Protein AF-A0A2E0N1E0-F1 (afdb_monomer_lite)

Foldseek 3Di:
DDDDDPCCVVVQFKDWDKDKDWAFWDWDACPPQWDFDADPVRDGPDTDGDDPDPSDDPPCSRIDTGIDMDMDDIDIDGRDDD

Secondary structure (DSSP, 8-state):
-----TTHHHHTS-EEE-PEEEPPPEEEET-SSS-EEE-TTS-EEEE----SSTTS-TT---EEEE--EEEPPPEEE-----

Sequence (82 aa):
MTFGDPEFPLLKRDIAYYVRAIQEPSPTINSESIRCKYDAEGKCEEVNICYGDYRTSKEDDCLSMSEERAWSSPIFVDFEEN

pLDDT: mean 92.97, std 4.56, range [67.06, 97.62]

Radius of gyration: 22.24 Å; chains: 1; bounding box: 43×34×59 Å

Structure (mmCIF, N/CA/C/O backbone):
data_AF-A0A2E0N1E0-F1
#
_entry.id   AF-A0A2E0N1E0-F1
#
loop_
_atom_site.group_PDB
_atom_site.id
_atom_site.type_symbol
_atom_site.label_atom_id
_atom_site.label_alt_id
_atom_site.label_comp_id
_atom_site.label_asym_id
_atom_site.label_entity_id
_atom_site.label_seq_id
_atom_site.pdbx_PDB_ins_code
_atom_site.Cartn_x
_atom_site.Cartn_y
_atom_site.Cartn_z
_atom_site.occupancy
_atom_site.B_iso_or_equiv
_atom_site.auth_seq_id
_atom_site.auth_comp_id
_atom_site.auth_asym_id
_atom_site.auth_atom_id
_atom_site.pdbx_PDB_model_num
ATOM 1 N N . MET A 1 1 ? 2.007 12.476 13.742 1.00 72.88 1 MET A N 1
ATOM 2 C CA . MET A 1 1 ? 0.709 12.693 13.071 1.00 72.88 1 MET A CA 1
ATOM 3 C C . MET A 1 1 ? -0.378 12.353 14.071 1.00 72.88 1 MET A C 1
ATOM 5 O O . MET A 1 1 ? -0.229 11.351 14.757 1.00 72.88 1 MET A O 1
ATOM 9 N N . THR A 1 2 ? -1.407 13.187 14.184 1.00 87.81 2 THR A N 1
ATOM 10 C CA . THR A 1 2 ? -2.503 13.012 15.148 1.00 87.81 2 THR A CA 1
ATOM 11 C C . THR A 1 2 ? -3.821 13.166 14.403 1.00 87.81 2 THR A C 1
ATOM 13 O O . THR A 1 2 ? -3.917 14.009 13.513 1.00 87.81 2 THR A O 1
ATOM 16 N N . PHE A 1 3 ? -4.808 12.348 14.755 1.00 92.38 3 PHE A N 1
ATOM 17 C CA . PHE A 1 3 ? -6.173 12.414 14.238 1.00 92.38 3 PHE A CA 1
ATOM 18 C C . PHE A 1 3 ? -7.123 12.853 15.359 1.00 92.38 3 PHE A C 1
ATOM 20 O O . PHE A 1 3 ? -6.894 12.517 16.521 1.00 92.38 3 PHE A O 1
ATOM 27 N N . GLY A 1 4 ? -8.178 13.586 15.012 1.00 94.62 4 GLY A N 1
ATOM 28 C CA . GLY A 1 4 ? -9.265 13.933 15.921 1.00 94.62 4 GLY A CA 1
ATOM 29 C C . GLY A 1 4 ? -10.579 14.065 15.157 1.00 94.62 4 GLY A C 1
ATOM 30 O O . GLY A 1 4 ? -10.573 14.514 14.012 1.00 94.62 4 GLY A O 1
ATOM 31 N N . ASP A 1 5 ? -11.678 13.687 15.809 1.00 95.25 5 ASP A N 1
ATOM 32 C CA . ASP A 1 5 ? -13.047 13.778 15.291 1.00 95.25 5 ASP A CA 1
ATOM 33 C C . ASP A 1 5 ? -13.892 14.695 16.205 1.00 95.25 5 ASP A C 1
ATOM 35 O O . ASP A 1 5 ? -14.413 14.243 17.228 1.00 95.25 5 ASP A O 1
ATOM 39 N N . PRO A 1 6 ? -14.008 16.000 15.885 1.00 95.50 6 PRO A N 1
ATOM 40 C CA . PRO A 1 6 ? -14.844 16.937 16.638 1.00 95.50 6 PRO A CA 1
ATOM 41 C C . PRO A 1 6 ? -16.352 16.675 16.511 1.00 95.50 6 PRO A C 1
ATOM 43 O O . PRO A 1 6 ? -17.126 17.214 17.302 1.00 95.50 6 PRO A O 1
ATOM 46 N N . GLU A 1 7 ? -16.781 15.895 15.517 1.00 94.75 7 GLU A N 1
ATOM 47 C CA . GLU A 1 7 ? -18.191 15.604 15.256 1.00 94.75 7 GLU A CA 1
ATOM 48 C C . GLU A 1 7 ? -18.685 14.393 16.055 1.00 94.75 7 GLU A C 1
ATOM 50 O O . GLU A 1 7 ? -19.883 14.297 16.316 1.00 94.75 7 GLU A O 1
ATOM 55 N N . PHE A 1 8 ? -17.790 13.515 16.520 1.00 94.00 8 PHE A N 1
ATOM 56 C CA . PHE A 1 8 ? -18.121 12.361 17.366 1.00 94.00 8 PHE A CA 1
ATOM 57 C C . PHE A 1 8 ? -19.139 12.669 18.491 1.00 94.00 8 PHE A C 1
ATOM 59 O O . PHE A 1 8 ? -20.188 12.017 18.524 1.00 94.00 8 PHE A O 1
ATOM 66 N N . PRO A 1 9 ? -18.941 13.689 19.362 1.00 91.56 9 PRO A N 1
ATOM 67 C CA . PRO A 1 9 ? -19.913 14.007 20.412 1.00 91.56 9 PRO A CA 1
ATOM 68 C C . PRO A 1 9 ? -21.236 14.597 19.889 1.00 91.56 9 PRO A C 1
ATOM 70 O O . PRO A 1 9 ? -22.241 14.546 20.594 1.00 91.56 9 PRO A O 1
ATOM 73 N N . LEU A 1 10 ? -21.259 15.166 18.676 1.00 93.50 10 LEU A N 1
ATOM 74 C CA . LEU A 1 10 ? -22.470 15.718 18.053 1.00 93.50 10 LEU A CA 1
ATOM 75 C C . LEU A 1 10 ? -23.332 14.619 17.427 1.00 93.50 10 LEU A C 1
ATOM 77 O O . LEU A 1 10 ? -24.558 14.702 17.450 1.00 93.50 10 LEU A O 1
ATOM 81 N N . LEU A 1 11 ? -22.682 13.602 16.859 1.00 93.50 11 LEU A N 1
ATOM 82 C CA . LEU A 1 11 ? -23.338 12.527 16.121 1.00 93.50 11 LEU A CA 1
ATOM 83 C C . LEU A 1 11 ? -23.930 11.446 17.026 1.00 93.50 11 LEU A C 1
ATOM 85 O O . LEU A 1 11 ? -24.805 10.717 16.562 1.00 93.50 11 LEU A O 1
ATOM 89 N N . LYS A 1 12 ? -23.478 11.354 18.286 1.00 93.94 12 LYS A N 1
ATOM 90 C CA . LYS A 1 12 ? -24.036 10.463 19.316 1.00 93.94 12 LYS A CA 1
ATOM 91 C C . LYS A 1 12 ? -24.226 9.013 18.846 1.00 93.94 1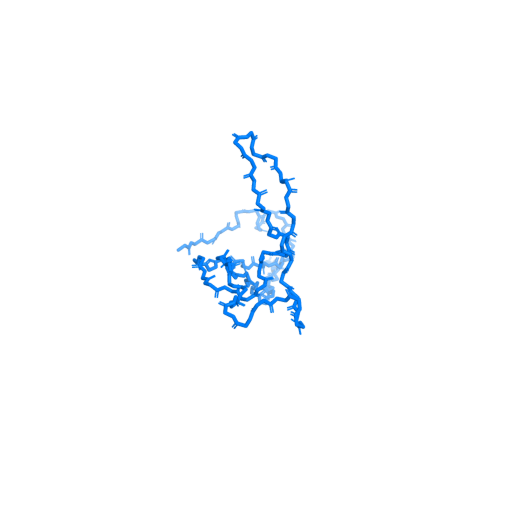2 LYS A C 1
ATOM 93 O O . LYS A 1 12 ? -25.294 8.425 19.014 1.00 93.94 12 LYS A O 1
ATOM 98 N N . ARG A 1 13 ? -23.218 8.460 18.175 1.00 94.94 13 ARG A N 1
ATOM 99 C CA . ARG A 1 13 ? -23.278 7.126 17.567 1.00 94.94 13 ARG A CA 1
ATOM 100 C C . ARG A 1 13 ? -21.938 6.424 17.670 1.00 94.94 13 ARG A C 1
ATOM 102 O O . ARG A 1 13 ? -20.905 7.090 17.649 1.00 94.94 13 ARG A O 1
ATOM 109 N N . ASP A 1 14 ? -21.975 5.101 17.656 1.00 96.38 14 ASP A N 1
ATOM 110 C CA . ASP A 1 14 ? -20.775 4.280 17.538 1.00 96.38 14 ASP A CA 1
ATOM 111 C C . ASP A 1 14 ? -20.086 4.546 16.193 1.00 96.38 14 ASP A C 1
ATOM 113 O O . ASP A 1 14 ? -20.734 4.736 15.150 1.00 96.38 14 ASP A O 1
ATOM 117 N N . ILE A 1 15 ? -18.754 4.570 16.206 1.00 96.12 15 ILE 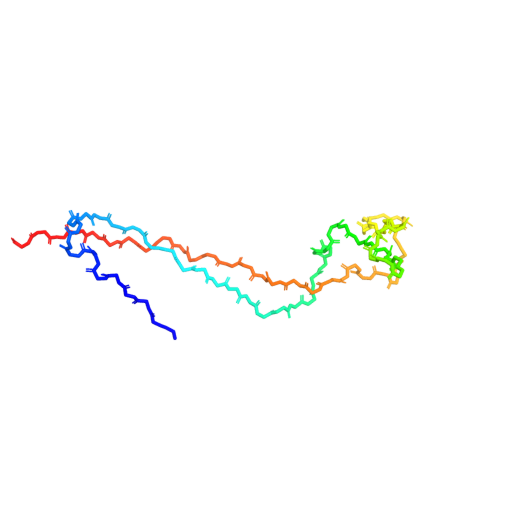A N 1
ATOM 118 C CA . ILE A 1 15 ? -17.936 4.837 15.022 1.00 96.12 15 ILE A CA 1
ATOM 119 C C . ILE A 1 15 ? -16.810 3.810 14.918 1.00 96.12 15 ILE A C 1
ATOM 121 O O . ILE A 1 15 ? -16.210 3.401 15.908 1.00 96.12 15 ILE A O 1
ATOM 125 N N . ALA A 1 16 ? -16.499 3.414 13.682 1.00 96.12 16 ALA A N 1
ATOM 126 C CA . ALA A 1 16 ? -15.300 2.660 13.354 1.00 96.12 16 ALA A CA 1
ATOM 127 C C . ALA A 1 16 ? -14.324 3.551 12.577 1.00 96.12 16 ALA A C 1
ATOM 129 O O . ALA A 1 16 ? -14.676 4.095 11.527 1.00 96.12 16 ALA A O 1
ATOM 130 N N . TYR A 1 17 ? -13.090 3.658 13.063 1.00 95.94 17 TYR A N 1
ATOM 131 C CA . TYR A 1 17 ? -12.008 4.359 12.376 1.00 95.94 17 TYR A CA 1
ATOM 132 C C . TYR A 1 17 ? -11.035 3.371 11.735 1.00 95.94 17 TYR A C 1
ATOM 134 O O . TYR A 1 17 ? -10.777 2.289 12.267 1.00 95.94 17 TYR A O 1
ATOM 142 N N . TYR A 1 18 ? -10.451 3.780 10.610 1.00 95.88 18 TYR A N 1
ATOM 143 C CA . TYR A 1 18 ? -9.373 3.063 9.937 1.00 95.88 18 TYR A CA 1
ATOM 144 C C . TYR A 1 18 ? -8.209 4.014 9.699 1.00 95.88 18 TYR A C 1
ATOM 146 O O . TYR A 1 18 ? -8.394 5.129 9.210 1.00 95.88 18 TYR A O 1
ATOM 154 N N . VAL A 1 19 ? -6.999 3.553 9.994 1.00 93.81 19 VAL A N 1
ATOM 155 C CA . VAL A 1 19 ? -5.770 4.262 9.643 1.00 93.81 19 VAL A CA 1
ATOM 156 C C . VAL A 1 19 ? -5.202 3.633 8.381 1.00 93.81 19 VAL A C 1
ATOM 158 O O . VAL A 1 19 ? -5.003 2.420 8.323 1.00 93.81 19 VAL A O 1
ATOM 161 N N . ARG A 1 20 ? -4.922 4.459 7.373 1.00 94.12 20 ARG A N 1
ATOM 162 C CA . ARG A 1 20 ? -4.210 4.043 6.163 1.00 94.12 20 ARG A CA 1
ATOM 163 C C . ARG A 1 20 ? -2.750 4.456 6.276 1.00 94.12 20 ARG A C 1
ATOM 165 O O . ARG A 1 20 ? -2.458 5.644 6.384 1.00 94.12 20 ARG A O 1
ATOM 172 N N . ALA A 1 21 ? -1.853 3.485 6.208 1.00 92.94 21 ALA A N 1
ATOM 173 C CA . ALA A 1 21 ? -0.431 3.726 6.032 1.00 92.94 21 ALA A CA 1
ATOM 174 C C . ALA A 1 21 ? -0.074 3.582 4.549 1.00 92.94 21 ALA A C 1
ATOM 176 O O . ALA A 1 21 ? -0.559 2.678 3.862 1.00 92.94 21 ALA A O 1
ATOM 177 N N . ILE A 1 22 ? 0.757 4.498 4.067 1.00 94.81 22 ILE A N 1
ATOM 178 C CA . ILE A 1 22 ? 1.372 4.456 2.744 1.00 94.81 22 ILE A CA 1
ATOM 179 C C . ILE A 1 22 ? 2.871 4.486 3.007 1.00 94.81 22 ILE A C 1
ATOM 181 O O . ILE A 1 22 ? 3.350 5.397 3.682 1.00 94.81 22 ILE A O 1
ATOM 185 N N . GLN A 1 23 ? 3.574 3.447 2.575 1.00 94.38 23 GLN A N 1
ATOM 186 C CA . GLN A 1 23 ? 5.022 3.372 2.709 1.00 94.38 23 GLN A CA 1
ATOM 187 C C . GLN A 1 23 ? 5.689 4.228 1.627 1.00 94.38 23 GLN A C 1
ATOM 189 O O . GLN A 1 23 ? 5.154 4.354 0.526 1.00 94.38 23 GLN A O 1
ATOM 194 N N . GLU A 1 24 ? 6.860 4.790 1.940 1.00 96.94 24 GLU A N 1
ATOM 195 C CA . GLU A 1 24 ? 7.738 5.374 0.922 1.00 96.94 24 GLU A CA 1
ATOM 196 C C . GLU A 1 24 ? 7.985 4.365 -0.211 1.00 96.94 24 GLU A C 1
ATOM 198 O O . GLU A 1 24 ? 8.151 3.175 0.083 1.00 96.94 24 GLU A O 1
ATOM 203 N N . PRO A 1 25 ? 8.040 4.814 -1.479 1.00 97.62 25 PRO A N 1
ATOM 204 C CA . PRO A 1 25 ? 8.180 3.911 -2.607 1.00 97.62 25 PRO A CA 1
ATOM 205 C C . PRO A 1 25 ? 9.367 2.958 -2.445 1.00 97.62 25 PRO A C 1
ATOM 207 O O . PRO A 1 25 ? 10.485 3.389 -2.147 1.00 97.62 25 PRO A O 1
ATOM 210 N N . SER A 1 26 ? 9.146 1.672 -2.710 1.00 97.12 26 SER A N 1
ATOM 211 C CA . SER A 1 26 ? 10.199 0.657 -2.715 1.00 97.12 26 SER A CA 1
ATOM 212 C C . SER A 1 26 ? 10.134 -0.222 -3.975 1.00 97.12 26 SER A C 1
ATOM 214 O O . SER A 1 26 ? 9.083 -0.281 -4.619 1.00 97.12 26 SER A O 1
ATOM 216 N N . PRO A 1 27 ? 11.248 -0.848 -4.410 1.00 96.81 27 PRO A N 1
ATOM 217 C CA . PRO A 1 27 ? 11.226 -1.750 -5.557 1.00 96.81 27 PRO A CA 1
ATOM 218 C C . PRO A 1 27 ? 10.343 -2.972 -5.287 1.00 96.81 27 PRO A C 1
ATOM 22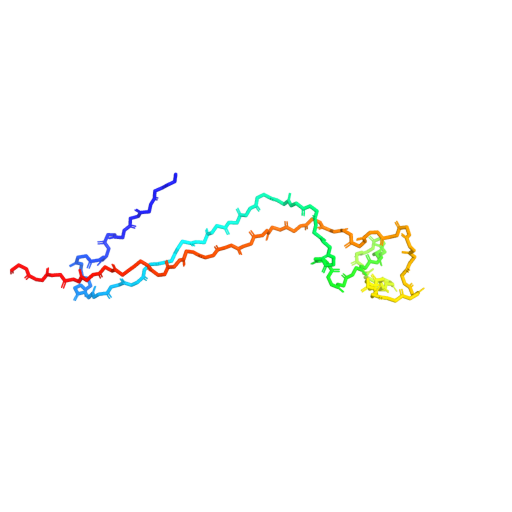0 O O . PRO A 1 27 ? 10.617 -3.762 -4.383 1.00 96.81 27 PRO A O 1
ATOM 223 N N . THR A 1 28 ? 9.322 -3.165 -6.117 1.00 95.19 28 THR A N 1
ATOM 224 C CA . THR A 1 28 ? 8.355 -4.259 -5.991 1.00 95.19 28 THR A CA 1
ATOM 225 C C . THR A 1 28 ? 8.251 -5.012 -7.312 1.00 95.19 28 THR A C 1
ATOM 227 O O . THR A 1 28 ? 8.148 -4.406 -8.380 1.00 95.19 28 THR A O 1
ATOM 230 N N . ILE A 1 29 ? 8.248 -6.344 -7.243 1.00 93.88 29 ILE A N 1
ATOM 231 C CA . ILE A 1 29 ? 8.112 -7.191 -8.429 1.00 93.88 29 ILE A CA 1
ATOM 232 C C . ILE A 1 29 ? 6.721 -7.049 -9.052 1.00 93.88 29 ILE A C 1
ATOM 234 O O . ILE A 1 29 ? 5.702 -7.173 -8.371 1.00 93.88 29 ILE A O 1
ATOM 238 N N . ASN A 1 30 ? 6.693 -6.806 -10.360 1.00 92.75 30 ASN A N 1
ATOM 239 C CA . ASN A 1 30 ? 5.497 -6.700 -11.189 1.00 92.75 30 ASN A CA 1
ATOM 240 C C . ASN A 1 30 ? 4.461 -5.680 -10.665 1.00 92.75 30 ASN A C 1
ATOM 242 O O . ASN A 1 30 ? 3.254 -5.880 -10.818 1.00 92.75 30 ASN A O 1
ATOM 246 N N . SER A 1 31 ? 4.918 -4.598 -10.020 1.00 93.31 31 SER A N 1
ATOM 247 C CA . SER A 1 31 ? 4.017 -3.560 -9.496 1.00 93.31 31 SER A CA 1
ATOM 248 C C . SER A 1 31 ? 3.521 -2.585 -10.571 1.00 93.31 31 SER A C 1
ATOM 250 O O . SER A 1 31 ? 2.481 -1.954 -10.395 1.00 93.31 31 SER A O 1
ATOM 252 N N . GLU A 1 32 ? 4.190 -2.531 -11.721 1.00 91.06 32 GLU A N 1
ATOM 253 C CA . GLU A 1 32 ? 3.762 -1.832 -12.929 1.00 91.06 32 GLU A CA 1
ATOM 254 C C . GLU A 1 32 ? 3.239 -2.855 -13.945 1.00 91.06 32 GLU A C 1
ATOM 256 O O . GLU A 1 32 ? 3.959 -3.361 -14.805 1.00 91.06 32 GLU A O 1
ATOM 261 N N . SER A 1 33 ? 1.954 -3.199 -13.824 1.00 84.31 33 SER A N 1
ATOM 262 C CA . SER A 1 33 ? 1.337 -4.289 -14.595 1.00 84.31 33 SER A CA 1
ATOM 263 C C . SER A 1 33 ? 1.330 -4.047 -16.111 1.00 84.31 33 SER A C 1
ATOM 265 O O . SER A 1 33 ? 1.278 -4.996 -16.891 1.00 84.31 33 SER A O 1
ATOM 267 N N . ILE A 1 34 ? 1.368 -2.780 -16.535 1.00 88.56 34 ILE A N 1
ATOM 268 C CA . ILE A 1 34 ? 1.482 -2.369 -17.936 1.00 88.56 34 ILE A CA 1
ATOM 269 C C . ILE A 1 34 ? 2.683 -1.434 -18.038 1.00 88.56 34 ILE A C 1
ATOM 271 O O . ILE A 1 34 ? 2.561 -0.236 -17.796 1.00 88.56 34 ILE A O 1
ATOM 275 N N . ARG A 1 35 ? 3.839 -1.986 -18.411 1.00 90.56 35 ARG A N 1
ATOM 276 C CA . ARG A 1 35 ? 5.039 -1.193 -18.695 1.00 90.56 35 ARG A CA 1
ATOM 277 C C . ARG A 1 35 ? 4.986 -0.767 -20.158 1.00 90.56 35 ARG A C 1
ATOM 279 O O . ARG A 1 35 ? 4.774 -1.604 -21.038 1.00 90.56 35 ARG A O 1
ATOM 286 N N . CYS A 1 36 ? 5.154 0.520 -20.417 1.00 91.00 36 CYS A N 1
ATOM 287 C CA . CYS A 1 36 ? 5.020 1.102 -21.748 1.00 91.00 36 CYS A CA 1
ATOM 288 C C . CYS A 1 36 ? 6.310 1.800 -22.164 1.00 91.00 36 CYS A C 1
ATOM 290 O O . CYS A 1 36 ? 6.895 2.563 -21.395 1.00 91.00 36 CYS A O 1
ATOM 292 N N . LYS A 1 37 ? 6.726 1.580 -23.409 1.00 90.81 37 LYS A N 1
ATOM 293 C CA . LYS A 1 37 ? 7.707 2.437 -24.067 1.00 90.81 37 LYS A CA 1
ATOM 294 C C . LYS A 1 37 ? 6.956 3.595 -24.711 1.00 90.81 37 LYS A C 1
ATOM 296 O O . LYS A 1 37 ? 6.122 3.380 -25.591 1.00 90.81 37 LYS A O 1
ATOM 301 N N . TYR A 1 38 ? 7.226 4.799 -24.227 1.00 93.00 38 TYR A N 1
ATOM 302 C CA . TYR A 1 38 ? 6.556 6.015 -24.675 1.00 93.00 38 TYR A CA 1
ATOM 303 C C . TYR A 1 38 ? 7.365 6.727 -25.766 1.00 93.00 38 TYR A C 1
ATOM 305 O O . TYR A 1 38 ? 8.597 6.740 -25.710 1.00 93.00 38 TYR A O 1
ATOM 313 N N . ASP A 1 39 ? 6.672 7.326 -26.733 1.00 93.69 39 ASP A N 1
ATOM 314 C CA . ASP A 1 39 ? 7.265 8.235 -27.716 1.00 93.69 39 ASP A CA 1
ATOM 315 C C . ASP A 1 39 ? 7.493 9.648 -27.146 1.00 93.69 39 ASP A C 1
ATOM 317 O O . ASP A 1 39 ? 7.241 9.934 -25.972 1.00 93.69 39 ASP A O 1
ATOM 321 N N . ALA A 1 40 ? 7.978 10.556 -27.998 1.00 95.50 40 ALA A N 1
ATOM 322 C CA . ALA A 1 40 ? 8.215 11.954 -27.638 1.00 95.50 40 ALA A CA 1
ATOM 323 C C . ALA A 1 40 ? 6.930 12.733 -27.289 1.00 95.50 40 ALA A C 1
ATOM 325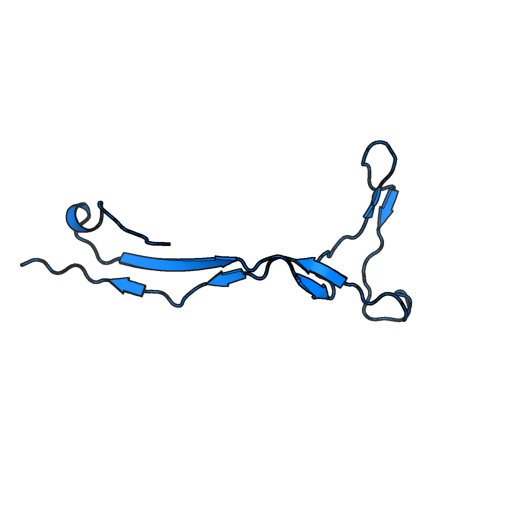 O O . ALA A 1 40 ? 7.011 13.782 -26.651 1.00 95.50 40 ALA A O 1
ATOM 326 N N . GLU A 1 41 ? 5.762 12.237 -27.697 1.00 96.12 41 GLU A N 1
ATOM 327 C CA . GLU A 1 41 ? 4.445 12.824 -27.432 1.00 96.12 41 GLU A CA 1
ATOM 328 C C . GLU A 1 41 ? 3.782 12.195 -26.190 1.00 96.12 41 GLU A C 1
ATOM 330 O O . GLU A 1 41 ? 2.700 12.617 -25.779 1.00 96.12 41 GLU A O 1
ATOM 335 N N . GLY A 1 42 ? 4.438 11.215 -25.554 1.00 93.44 42 GLY A N 1
ATOM 336 C CA . GLY A 1 42 ? 3.941 10.507 -24.375 1.00 93.44 42 GLY A CA 1
ATOM 337 C C . GLY A 1 42 ? 2.930 9.404 -24.693 1.00 93.44 42 GLY A C 1
ATOM 338 O O . GLY A 1 42 ? 2.242 8.924 -23.790 1.00 93.44 42 GLY A O 1
ATOM 339 N N . LYS A 1 43 ? 2.816 8.974 -25.953 1.00 94.69 43 LYS A N 1
ATOM 340 C CA . LYS A 1 43 ? 1.970 7.844 -26.344 1.00 94.69 43 LYS A CA 1
ATOM 341 C C . LYS A 1 43 ? 2.749 6.539 -26.203 1.00 94.69 43 LYS A C 1
ATOM 343 O O . LYS A 1 43 ? 3.903 6.435 -26.599 1.00 94.69 43 LYS A O 1
ATOM 348 N N . CYS A 1 44 ? 2.099 5.522 -25.640 1.00 93.25 44 CYS A N 1
ATOM 349 C CA . CYS A 1 44 ? 2.669 4.180 -25.557 1.00 93.25 44 CYS A CA 1
ATOM 350 C C . CYS A 1 44 ? 2.733 3.548 -26.957 1.00 93.25 44 CYS A C 1
ATOM 352 O O . CYS A 1 44 ? 1.694 3.264 -27.558 1.00 93.25 44 CYS A O 1
ATOM 354 N N . GLU A 1 45 ? 3.943 3.343 -27.476 1.00 95.44 45 GLU A N 1
ATOM 355 C CA . GLU A 1 45 ? 4.190 2.681 -28.764 1.00 95.44 45 GLU A CA 1
ATOM 356 C C . GLU A 1 45 ? 4.289 1.161 -28.618 1.00 95.44 45 GLU A C 1
ATOM 358 O O . GLU A 1 45 ? 3.903 0.421 -29.522 1.00 95.44 45 GLU A O 1
ATOM 363 N N . GLU A 1 46 ? 4.784 0.689 -27.473 1.00 93.06 46 GLU A N 1
ATOM 364 C CA . GLU A 1 46 ? 5.043 -0.725 -27.223 1.00 93.06 46 GLU A CA 1
ATOM 365 C C . GLU A 1 46 ? 4.766 -1.075 -25.758 1.00 93.06 46 GLU A C 1
ATOM 367 O O . GLU A 1 46 ? 5.237 -0.400 -24.841 1.00 93.06 46 GLU A O 1
ATOM 372 N N . VAL A 1 47 ? 4.012 -2.154 -25.543 1.00 91.94 47 VAL A N 1
ATOM 373 C CA . VAL A 1 47 ? 3.718 -2.697 -24.214 1.00 91.94 47 VAL A CA 1
ATOM 374 C C . VAL A 1 47 ? 4.697 -3.826 -23.908 1.00 91.94 47 VAL A C 1
ATOM 376 O O . VAL A 1 47 ? 4.747 -4.823 -24.627 1.00 91.94 47 VAL A O 1
ATOM 379 N N . ASN A 1 48 ? 5.414 -3.704 -22.797 1.00 88.44 48 ASN A N 1
ATOM 380 C CA . ASN A 1 48 ? 6.334 -4.715 -22.292 1.00 88.44 48 ASN A CA 1
ATOM 381 C C . ASN A 1 48 ? 5.826 -5.269 -20.952 1.00 88.44 48 ASN A C 1
ATOM 383 O O . ASN A 1 48 ? 6.232 -4.844 -19.875 1.00 88.44 48 ASN A O 1
ATOM 387 N N . ILE A 1 49 ? 4.903 -6.224 -21.003 1.00 92.19 49 ILE A N 1
ATOM 388 C CA . ILE A 1 49 ? 4.396 -6.897 -19.798 1.00 92.19 49 ILE A CA 1
ATOM 389 C C . ILE A 1 49 ? 5.498 -7.772 -19.186 1.00 92.19 49 ILE A C 1
ATOM 391 O O . ILE A 1 49 ? 6.240 -8.440 -19.904 1.00 92.19 49 ILE A O 1
ATOM 395 N N . CYS A 1 50 ? 5.586 -7.793 -17.855 1.00 92.31 50 CYS A N 1
ATOM 396 C CA . CYS A 1 50 ? 6.372 -8.807 -17.162 1.00 92.31 50 CYS A CA 1
ATOM 397 C C . CYS A 1 50 ? 5.620 -10.145 -17.180 1.00 92.31 50 CYS A C 1
ATOM 399 O O . CYS A 1 50 ? 4.576 -10.299 -16.541 1.00 92.31 50 CYS A O 1
ATOM 401 N N . TYR A 1 51 ? 6.143 -11.119 -17.916 1.00 91.38 51 TYR A N 1
ATOM 402 C CA . TYR A 1 51 ? 5.631 -12.479 -17.966 1.00 91.38 51 TYR A CA 1
ATOM 403 C C . TYR A 1 51 ? 6.430 -13.376 -17.021 1.00 91.38 51 TYR A C 1
ATOM 405 O O . TYR A 1 51 ? 7.653 -13.337 -16.989 1.00 91.38 51 TYR A O 1
ATOM 413 N N . GLY A 1 52 ? 5.743 -14.265 -16.302 1.00 89.88 52 GLY A N 1
ATOM 414 C CA . GLY A 1 52 ? 6.385 -15.298 -15.477 1.00 89.88 52 GLY A CA 1
ATOM 415 C C . GLY A 1 52 ? 6.949 -16.484 -16.275 1.00 89.88 52 GLY A C 1
ATOM 416 O O . GLY A 1 52 ? 7.041 -17.583 -15.733 1.00 89.88 52 GLY A O 1
ATOM 417 N N . ASP A 1 53 ? 7.250 -16.306 -17.564 1.00 91.94 53 ASP A N 1
ATOM 418 C CA . ASP A 1 53 ? 7.750 -17.349 -18.466 1.0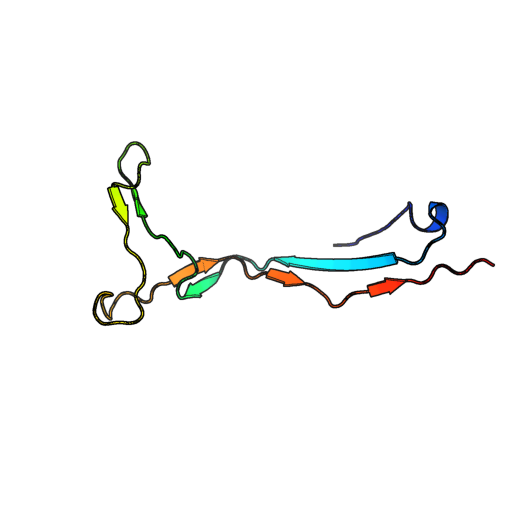0 91.94 53 ASP A CA 1
ATOM 419 C C . ASP A 1 53 ? 8.887 -16.834 -19.369 1.00 91.94 53 ASP A C 1
ATOM 421 O O . ASP A 1 53 ? 9.415 -15.745 -19.171 1.00 91.94 53 ASP A O 1
ATOM 425 N N . TYR A 1 54 ? 9.282 -17.631 -20.367 1.00 93.06 54 TYR A N 1
ATOM 426 C CA . TYR A 1 54 ? 10.422 -17.359 -21.250 1.00 93.06 54 TYR A CA 1
ATOM 427 C C . TYR A 1 54 ? 10.307 -16.077 -22.095 1.00 93.06 54 TYR A C 1
ATOM 429 O O . TYR A 1 54 ? 11.282 -15.709 -22.749 1.00 93.06 54 TYR A O 1
ATOM 437 N N . ARG A 1 55 ? 9.134 -15.428 -22.148 1.00 92.81 55 ARG A N 1
ATOM 438 C CA . ARG A 1 55 ? 8.933 -14.174 -22.892 1.00 92.81 55 ARG A CA 1
ATOM 439 C C . ARG A 1 55 ? 9.620 -12.985 -22.230 1.00 92.81 55 ARG A C 1
ATOM 441 O O . ARG A 1 55 ? 9.977 -12.043 -22.932 1.00 92.81 55 ARG A O 1
ATOM 448 N N . THR A 1 56 ? 9.810 -13.030 -20.914 1.00 92.38 56 THR A N 1
ATOM 449 C CA . THR A 1 56 ? 10.591 -12.032 -20.182 1.00 92.38 56 THR A CA 1
ATOM 450 C C . THR A 1 56 ? 12.029 -12.522 -20.045 1.00 92.38 56 THR A C 1
ATOM 452 O O . THR A 1 56 ? 12.283 -13.687 -19.735 1.00 92.38 56 THR A O 1
ATOM 455 N N . SER A 1 57 ? 12.982 -11.638 -20.349 1.00 92.38 57 SER A N 1
ATOM 456 C CA . SER A 1 57 ? 14.413 -11.934 -20.220 1.00 92.38 57 SER A CA 1
ATOM 457 C C . SER A 1 57 ? 14.743 -12.259 -18.762 1.00 92.38 57 SER A C 1
ATOM 459 O O . SER A 1 57 ? 14.155 -11.701 -17.841 1.00 92.38 57 SER A O 1
ATOM 461 N N . LYS A 1 58 ? 15.694 -13.172 -18.541 1.00 91.00 58 LYS A N 1
ATOM 462 C CA . LYS A 1 58 ? 16.101 -13.575 -17.183 1.00 91.00 58 LYS A CA 1
ATOM 463 C C . LYS A 1 58 ? 16.836 -12.468 -16.430 1.00 91.00 58 LYS A C 1
ATOM 465 O O . LYS A 1 58 ? 17.035 -12.584 -15.228 1.00 91.00 58 LYS A O 1
ATOM 470 N N . GLU A 1 59 ? 17.277 -11.452 -17.157 1.00 93.50 59 GLU A N 1
ATOM 471 C CA . GLU A 1 59 ? 17.953 -10.266 -16.656 1.00 93.50 59 GLU A CA 1
ATOM 472 C C . GLU A 1 59 ? 16.963 -9.143 -16.286 1.00 93.50 59 GLU A C 1
ATOM 474 O O . GLU A 1 59 ? 17.372 -8.151 -15.689 1.00 93.50 59 GLU A O 1
ATOM 479 N N . ASP A 1 60 ? 15.677 -9.274 -16.638 1.00 92.25 60 ASP A N 1
ATOM 480 C CA . ASP A 1 60 ? 14.608 -8.355 -16.230 1.00 92.25 60 ASP A CA 1
ATOM 481 C C . ASP A 1 60 ? 13.986 -8.836 -14.910 1.00 92.25 60 ASP A C 1
ATOM 483 O O . ASP A 1 60 ? 13.142 -9.731 -14.894 1.00 92.25 60 ASP A O 1
ATOM 487 N N . ASP A 1 61 ? 14.384 -8.211 -13.796 1.00 92.56 61 ASP A N 1
ATOM 488 C CA . ASP A 1 61 ? 13.843 -8.499 -12.455 1.00 92.56 61 ASP A CA 1
ATOM 489 C C . ASP A 1 61 ? 12.367 -8.079 -12.290 1.00 92.56 61 ASP A C 1
ATOM 491 O O . ASP A 1 61 ? 11.753 -8.320 -11.246 1.00 92.56 61 ASP A O 1
ATOM 495 N N . CYS A 1 62 ? 11.786 -7.417 -13.297 1.00 92.62 62 CYS A N 1
ATOM 496 C CA . CYS A 1 62 ? 10.428 -6.889 -13.278 1.00 92.62 62 CYS A CA 1
ATOM 497 C C . CYS A 1 62 ? 10.129 -5.955 -12.103 1.00 92.62 62 CYS A C 1
ATOM 499 O O . CYS A 1 62 ? 9.004 -5.924 -11.603 1.00 92.62 62 CYS A O 1
ATOM 501 N N . LEU A 1 63 ? 11.122 -5.202 -11.640 1.00 94.00 63 LEU A N 1
ATOM 502 C CA . LEU A 1 63 ? 10.953 -4.284 -10.523 1.00 94.00 63 LEU A CA 1
ATOM 503 C C . LEU A 1 63 ? 10.430 -2.929 -10.996 1.00 94.00 63 LEU A C 1
ATOM 505 O O . LEU A 1 63 ? 10.916 -2.357 -11.969 1.00 94.00 63 LEU A O 1
ATOM 509 N N . SER A 1 64 ? 9.488 -2.387 -10.236 1.00 94.44 64 SER A N 1
ATOM 510 C CA . SER A 1 64 ? 9.024 -1.006 -10.347 1.00 94.44 64 SER A CA 1
ATOM 511 C C . SER A 1 64 ? 8.780 -0.438 -8.952 1.00 94.44 64 SER A C 1
ATOM 513 O O . SER A 1 64 ? 8.481 -1.176 -8.011 1.00 94.44 64 SER A O 1
ATOM 515 N N . MET A 1 65 ? 8.946 0.875 -8.798 1.00 95.56 65 MET A N 1
ATOM 516 C CA . MET A 1 65 ? 8.730 1.538 -7.512 1.00 95.56 65 MET A CA 1
ATOM 517 C C . MET A 1 65 ? 7.236 1.562 -7.197 1.00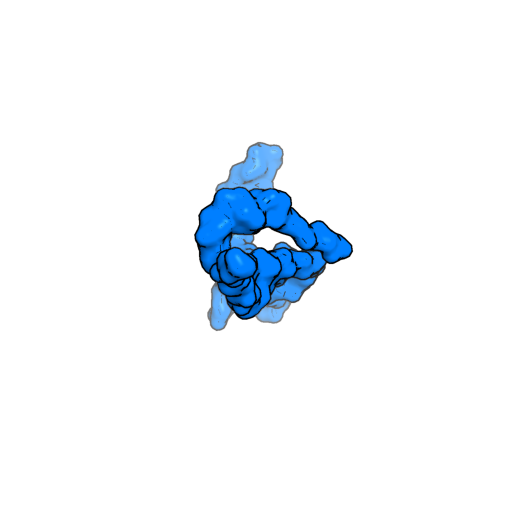 95.56 65 MET A C 1
ATOM 519 O O . MET A 1 65 ? 6.451 2.102 -7.974 1.00 95.56 65 MET A O 1
ATOM 523 N N . SER A 1 66 ? 6.845 1.001 -6.059 1.00 96.06 66 SER A N 1
ATOM 524 C CA . SER A 1 66 ? 5.463 1.026 -5.589 1.00 96.06 66 SER A CA 1
ATOM 525 C C . SER A 1 66 ? 5.402 1.451 -4.133 1.00 96.06 66 SER A C 1
ATOM 527 O O . SER A 1 66 ? 6.324 1.215 -3.362 1.00 96.06 66 SER A O 1
ATOM 529 N N . GLU A 1 67 ? 4.296 2.092 -3.770 1.00 97.06 67 GLU A N 1
ATOM 530 C CA . GLU A 1 67 ? 3.978 2.439 -2.390 1.00 97.06 67 GLU A CA 1
ATOM 531 C C . GLU A 1 67 ? 3.087 1.350 -1.797 1.00 97.06 67 GLU A C 1
ATOM 533 O O . GLU A 1 67 ? 1.909 1.221 -2.161 1.00 97.06 67 GLU A O 1
ATOM 538 N N . GLU A 1 68 ? 3.617 0.562 -0.871 1.00 95.31 68 GLU A N 1
ATOM 539 C CA . GLU A 1 68 ? 2.824 -0.423 -0.153 1.00 95.31 68 GLU A CA 1
ATOM 540 C C . GLU A 1 68 ? 1.759 0.262 0.710 1.00 95.31 68 GLU A C 1
ATOM 542 O O . GLU A 1 68 ? 1.961 1.323 1.312 1.00 95.31 68 GLU A O 1
ATOM 547 N N . ARG A 1 69 ? 0.575 -0.353 0.756 1.00 95.06 69 ARG A N 1
ATOM 548 C CA . ARG A 1 69 ? -0.600 0.197 1.434 1.00 95.06 69 ARG A CA 1
ATOM 549 C C . ARG A 1 69 ? -1.068 -0.783 2.488 1.00 95.06 69 ARG A C 1
ATOM 551 O O . ARG A 1 69 ? -1.380 -1.929 2.174 1.00 95.06 69 ARG A O 1
ATOM 558 N N . ALA A 1 70 ? -1.174 -0.303 3.718 1.00 95.31 70 ALA A N 1
ATOM 559 C CA . ALA A 1 70 ? -1.735 -1.061 4.824 1.00 95.31 70 ALA A CA 1
ATOM 560 C C . ALA A 1 70 ? -2.909 -0.305 5.442 1.00 95.31 70 ALA A C 1
ATOM 562 O O . ALA A 1 70 ? -2.924 0.927 5.498 1.00 95.31 70 ALA A O 1
ATOM 563 N N . TRP A 1 71 ? -3.883 -1.067 5.921 1.00 95.50 71 TRP A N 1
ATOM 564 C CA . TRP A 1 71 ? -5.004 -0.564 6.701 1.00 95.50 71 TRP A CA 1
ATOM 565 C C . TRP A 1 71 ? -4.896 -1.150 8.100 1.00 95.50 71 TRP A C 1
ATOM 567 O O . TRP A 1 71 ? -4.604 -2.338 8.251 1.00 95.50 71 TRP A O 1
ATOM 577 N N . SER A 1 72 ? -5.114 -0.328 9.123 1.00 94.00 72 SER A N 1
ATOM 578 C CA . SER A 1 72 ? -5.288 -0.854 10.471 1.00 94.00 72 SER A CA 1
ATOM 579 C C . SER A 1 72 ? -6.515 -1.763 10.516 1.00 94.00 72 SER A C 1
ATOM 581 O O . SER A 1 72 ? -7.462 -1.595 9.742 1.00 94.00 72 SER A O 1
ATOM 583 N N . SER A 1 73 ? -6.549 -2.670 11.489 1.00 96.06 73 SER A N 1
ATOM 584 C CA . SER A 1 73 ? -7.824 -3.218 11.950 1.00 96.06 73 SER A CA 1
ATOM 585 C C . SER A 1 73 ? -8.780 -2.074 12.324 1.00 96.06 73 SER A C 1
ATOM 587 O O . SER A 1 73 ? -8.307 -0.989 12.697 1.00 96.06 73 SER A O 1
ATOM 589 N N . PRO A 1 74 ? -10.104 -2.284 12.225 1.00 96.06 74 PRO A N 1
ATOM 590 C CA . PRO A 1 74 ? -11.066 -1.286 12.669 1.00 96.06 74 PRO A CA 1
ATOM 591 C C . PRO A 1 74 ? -10.839 -0.943 14.141 1.00 96.06 74 PRO A C 1
ATOM 593 O O . PRO A 1 74 ? -10.662 -1.828 14.979 1.00 96.06 74 PRO A O 1
ATOM 596 N N . ILE A 1 75 ? -10.863 0.350 14.440 1.00 95.38 75 ILE A N 1
ATOM 597 C CA . ILE A 1 75 ? -10.878 0.876 15.802 1.00 95.38 75 ILE A CA 1
ATOM 598 C C . ILE A 1 75 ? -12.325 1.240 16.102 1.00 95.38 75 ILE A C 1
ATOM 600 O O . ILE A 1 75 ? -12.828 2.227 15.566 1.00 95.38 75 ILE A O 1
ATOM 604 N N . PHE A 1 76 ? -12.990 0.422 16.911 1.00 96.38 76 PHE A N 1
ATOM 605 C CA . PHE A 1 76 ? -14.365 0.664 17.335 1.00 96.38 76 PHE A CA 1
ATOM 606 C C . PHE A 1 76 ? -14.380 1.591 18.547 1.00 96.38 76 PHE A C 1
ATOM 608 O O . PHE A 1 76 ? -13.633 1.379 19.503 1.00 96.38 76 PHE A O 1
ATOM 615 N N . VAL A 1 77 ? -15.207 2.626 18.474 1.00 95.25 77 VAL A N 1
ATOM 616 C CA . VAL A 1 77 ? -15.462 3.562 19.563 1.00 95.25 77 VAL A CA 1
ATOM 617 C C . VAL A 1 77 ? -16.967 3.624 19.758 1.00 95.25 77 VAL A C 1
ATOM 619 O O . VAL A 1 77 ? -17.680 4.134 18.890 1.00 95.25 77 VAL A O 1
ATOM 622 N N . ASP A 1 78 ? -17.420 3.095 20.888 1.00 95.56 78 ASP A N 1
ATOM 623 C CA . ASP A 1 78 ? -18.825 3.115 21.275 1.00 95.56 78 ASP A CA 1
ATOM 624 C C . ASP A 1 78 ? -19.170 4.481 21.872 1.00 95.56 78 ASP A C 1
ATOM 626 O O . ASP A 1 78 ? -18.364 5.102 22.576 1.00 95.56 78 ASP A O 1
ATOM 630 N N . PHE A 1 79 ? -20.364 4.976 21.565 1.00 94.81 79 PHE A N 1
ATOM 631 C CA . PHE A 1 79 ? -20.859 6.211 22.149 1.00 94.81 79 PHE A CA 1
ATOM 632 C C . PHE A 1 79 ? -21.625 5.912 23.438 1.00 94.81 79 PHE A C 1
ATOM 634 O O . PHE A 1 79 ? -22.695 5.307 23.411 1.00 94.81 79 PHE A O 1
ATOM 641 N N . GLU A 1 80 ? -21.104 6.382 24.571 1.00 90.00 80 GLU A N 1
ATOM 642 C CA . GLU A 1 80 ? -21.796 6.299 25.859 1.00 90.00 80 GLU A CA 1
ATOM 643 C C . GLU A 1 80 ? -22.530 7.616 26.166 1.00 90.00 80 GLU A C 1
ATOM 645 O O . GLU A 1 80 ? -21.924 8.690 26.227 1.00 90.00 80 GLU A O 1
ATOM 650 N N . GLU A 1 81 ? -23.850 7.540 26.374 1.00 80.75 81 GLU A N 1
ATOM 651 C CA . GLU A 1 81 ? -24.610 8.626 27.005 1.00 80.75 81 GLU A CA 1
ATOM 652 C C . GLU A 1 81 ? -24.424 8.547 28.527 1.00 80.75 81 GLU A C 1
ATOM 654 O O . GLU A 1 81 ? -24.718 7.517 29.131 1.00 80.75 81 GLU A O 1
ATOM 659 N N . ASN A 1 82 ? -23.925 9.634 29.132 1.00 67.06 82 ASN A N 1
ATOM 660 C CA . ASN A 1 82 ? -23.914 9.815 30.592 1.00 67.06 82 ASN A CA 1
ATOM 661 C C . ASN A 1 82 ? -25.332 9.909 31.164 1.00 67.06 82 ASN A C 1
ATOM 663 O O . ASN A 1 82 ? -26.157 10.636 30.560 1.00 67.06 82 ASN A O 1
#